Protein AF-K1ZZG4-F1 (afdb_monomer_lite)

pLDDT: mean 76.2, std 12.72, range [45.66, 95.19]

Foldseek 3Di:
DDDDDDPPDPPPPPVPPPDDDDDDDDDFDDDDDDDAQDKDWRDKDKDWDWDWDKADDPNDSVPIDIDIDIDIDMDIDMDHHHDDDDDD

Sequence (88 aa):
MTSNGVEAGSSNTAASAIQVPHVTQKQFNQRGVIASGDTLILAGFRQVDNRAGAAQMFQSQSLGGKTAQEVNTETVVLITPIILHGLA

Structure (mmCIF, N/CA/C/O backbone):
data_AF-K1ZZG4-F1
#
_entry.id   AF-K1ZZG4-F1
#
loop_
_atom_site.group_PDB
_atom_site.id
_atom_site.type_symbol
_atom_site.label_atom_id
_atom_site.label_alt_id
_atom_site.label_comp_id
_atom_site.label_asym_id
_atom_site.label_entity_id
_atom_site.label_seq_id
_atom_site.pdbx_PDB_ins_code
_atom_site.Cartn_x
_atom_site.Cartn_y
_atom_site.Cartn_z
_atom_site.occupancy
_atom_site.B_iso_or_equiv
_atom_site.auth_seq_id
_atom_site.auth_comp_id
_atom_site.auth_asym_id
_atom_site.auth_atom_id
_atom_site.pdbx_PDB_model_num
ATOM 1 N N . MET A 1 1 ? 36.381 -47.559 -44.567 1.00 58.91 1 MET A N 1
ATOM 2 C CA . MET A 1 1 ? 35.383 -48.240 -43.721 1.00 58.91 1 MET A CA 1
ATOM 3 C C . MET A 1 1 ? 35.990 -48.467 -42.347 1.00 58.91 1 MET A C 1
ATOM 5 O O . MET A 1 1 ? 36.767 -49.395 -42.219 1.00 58.91 1 MET A O 1
ATOM 9 N N . THR A 1 2 ? 35.660 -47.621 -41.371 1.00 56.81 2 THR A N 1
ATOM 10 C CA . THR A 1 2 ? 35.569 -47.960 -39.938 1.00 56.81 2 THR A CA 1
ATOM 11 C C . THR A 1 2 ? 34.697 -46.888 -39.281 1.00 56.81 2 THR A C 1
ATOM 13 O O . THR A 1 2 ? 35.027 -45.706 -39.269 1.00 56.81 2 THR A O 1
ATOM 16 N N . SER A 1 3 ? 33.514 -47.301 -38.833 1.00 54.06 3 SER A N 1
ATOM 17 C CA . SER A 1 3 ? 32.570 -46.505 -38.054 1.00 54.06 3 SER A CA 1
ATOM 18 C C . SER A 1 3 ? 33.128 -46.281 -36.651 1.00 54.06 3 SER A C 1
ATOM 20 O O . SER A 1 3 ? 33.411 -47.260 -35.963 1.00 54.06 3 SER A O 1
ATOM 22 N N . ASN A 1 4 ? 33.229 -45.032 -36.203 1.00 63.19 4 ASN A N 1
ATOM 23 C CA . ASN A 1 4 ? 33.430 -44.734 -34.789 1.00 63.19 4 ASN A CA 1
ATOM 24 C C . ASN A 1 4 ? 32.234 -43.916 -34.303 1.00 63.19 4 ASN A C 1
ATOM 26 O O . ASN A 1 4 ? 32.205 -42.692 -34.418 1.00 63.19 4 ASN A O 1
ATOM 30 N N . GLY A 1 5 ? 31.208 -44.637 -33.848 1.00 53.44 5 GLY A N 1
ATOM 31 C CA . GLY A 1 5 ? 30.066 -44.058 -33.160 1.00 53.44 5 GLY A CA 1
ATOM 32 C C . GLY A 1 5 ? 30.539 -43.431 -31.857 1.00 53.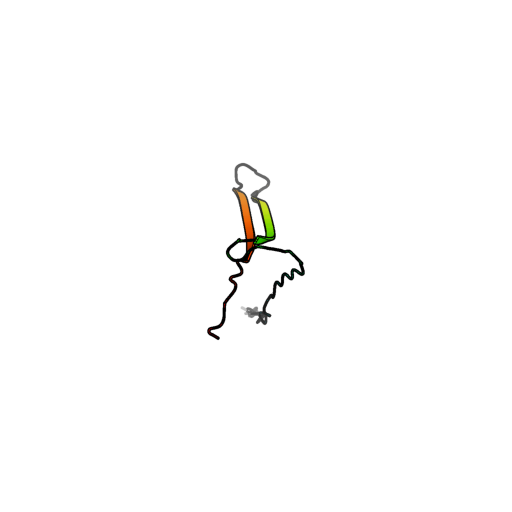44 5 GLY A C 1
ATOM 33 O O . GLY A 1 5 ? 30.965 -44.128 -30.942 1.00 53.44 5 GLY A O 1
ATOM 34 N N . VAL A 1 6 ? 30.474 -42.108 -31.793 1.00 59.50 6 VAL A N 1
ATOM 35 C CA . VAL A 1 6 ? 30.473 -41.368 -30.536 1.00 59.50 6 VAL A CA 1
ATOM 36 C C . VAL A 1 6 ? 29.068 -40.819 -30.364 1.00 59.50 6 VAL A C 1
ATOM 38 O O . VAL A 1 6 ? 28.731 -39.738 -30.840 1.00 59.50 6 VAL A O 1
ATOM 41 N N . GLU A 1 7 ? 28.224 -41.619 -29.715 1.00 53.00 7 GLU A N 1
ATOM 42 C CA . GLU A 1 7 ? 26.994 -41.132 -29.105 1.00 53.00 7 GLU A CA 1
ATOM 43 C C . GLU A 1 7 ? 27.395 -40.202 -27.958 1.00 53.00 7 GLU A C 1
ATOM 45 O O . GLU A 1 7 ? 27.589 -40.619 -26.816 1.00 53.00 7 GLU A O 1
ATOM 50 N N . ALA A 1 8 ? 27.582 -38.919 -28.272 1.00 52.84 8 ALA A N 1
ATOM 51 C CA . ALA A 1 8 ? 27.624 -37.878 -27.262 1.00 52.84 8 ALA A CA 1
ATOM 52 C C . ALA A 1 8 ? 26.195 -37.724 -26.735 1.00 52.84 8 ALA A C 1
ATOM 54 O O . ALA A 1 8 ? 25.403 -36.928 -27.241 1.00 52.84 8 ALA A O 1
ATOM 55 N N . GLY A 1 9 ? 25.862 -38.579 -25.766 1.00 45.66 9 GLY A N 1
ATOM 56 C CA . GLY A 1 9 ? 24.614 -38.543 -25.031 1.00 45.66 9 GLY A CA 1
ATOM 57 C C . GLY A 1 9 ? 24.329 -37.114 -24.600 1.00 45.66 9 GLY A C 1
ATOM 58 O O . GLY A 1 9 ? 25.127 -36.489 -23.901 1.00 45.66 9 GLY A O 1
ATOM 59 N N . SER A 1 10 ? 23.187 -36.600 -25.050 1.00 50.72 10 SER A N 1
ATOM 60 C CA . SER A 1 10 ? 22.578 -35.404 -24.495 1.00 50.72 10 SER A CA 1
ATOM 61 C C . SER A 1 10 ? 22.337 -35.681 -23.013 1.00 50.72 10 SER A C 1
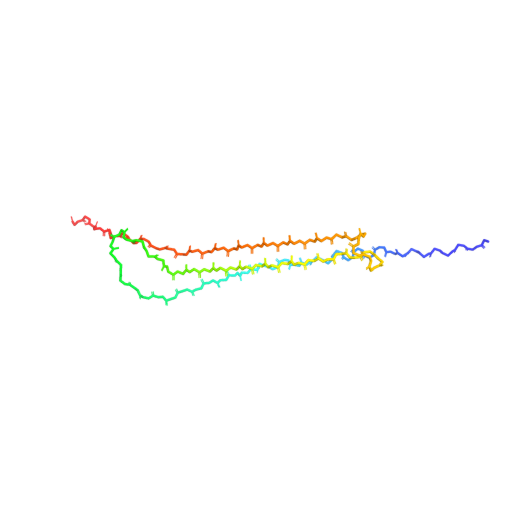ATOM 63 O O . SER A 1 10 ? 21.330 -36.275 -22.629 1.00 50.72 10 SER A O 1
ATOM 65 N N . SER A 1 11 ? 23.300 -35.307 -22.168 1.00 47.12 11 SER A N 1
ATOM 66 C CA . SER A 1 11 ? 23.095 -35.200 -20.733 1.00 47.12 11 SER A CA 1
ATOM 67 C C . SER A 1 11 ? 22.172 -34.010 -20.537 1.00 47.12 11 SER A C 1
ATOM 69 O O . SER A 1 11 ? 22.601 -32.885 -20.275 1.00 47.12 11 SER A O 1
ATOM 71 N N . ASN A 1 12 ? 20.883 -34.265 -20.739 1.00 54.09 12 ASN A N 1
ATOM 72 C CA . ASN A 1 12 ? 19.808 -33.402 -20.319 1.00 54.09 12 ASN A CA 1
ATOM 7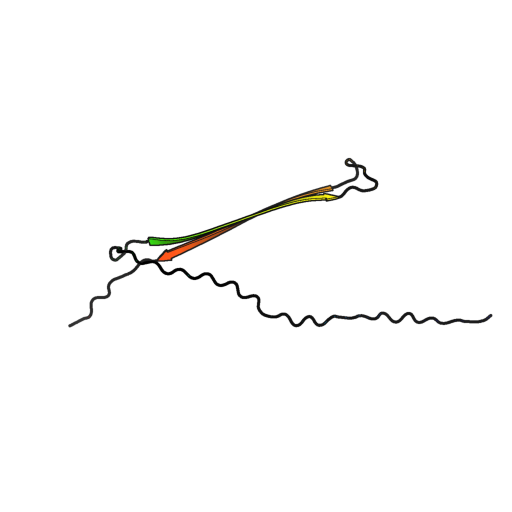3 C C . ASN A 1 12 ? 19.815 -33.466 -18.788 1.00 54.09 12 ASN A C 1
ATOM 75 O O . ASN A 1 12 ? 19.004 -34.148 -18.164 1.00 54.09 12 ASN A O 1
ATOM 79 N N . THR A 1 13 ? 20.798 -32.806 -18.173 1.00 54.31 13 THR A N 1
ATOM 80 C CA . THR A 1 13 ? 20.779 -32.476 -16.756 1.00 54.31 13 THR A CA 1
ATOM 81 C C . THR A 1 13 ? 19.693 -31.424 -16.620 1.00 54.31 13 THR A C 1
ATOM 83 O O . THR A 1 13 ? 19.956 -30.230 -16.492 1.00 54.31 13 THR A O 1
ATOM 86 N N . ALA A 1 14 ? 18.443 -31.881 -16.705 1.00 57.09 14 ALA A N 1
ATOM 87 C CA . ALA A 1 14 ? 17.310 -31.228 -16.101 1.00 57.09 14 ALA A CA 1
ATOM 88 C C . ALA A 1 14 ? 17.634 -31.211 -14.609 1.00 57.09 14 ALA A C 1
ATOM 90 O O . ALA A 1 14 ? 17.272 -32.116 -13.859 1.00 57.09 14 ALA A O 1
ATOM 91 N N . ALA A 1 15 ? 18.446 -30.232 -14.210 1.00 60.50 15 ALA A N 1
ATOM 92 C CA . ALA A 1 15 ? 18.672 -29.901 -12.828 1.00 60.50 15 ALA A CA 1
ATOM 93 C C . ALA A 1 15 ? 17.282 -29.59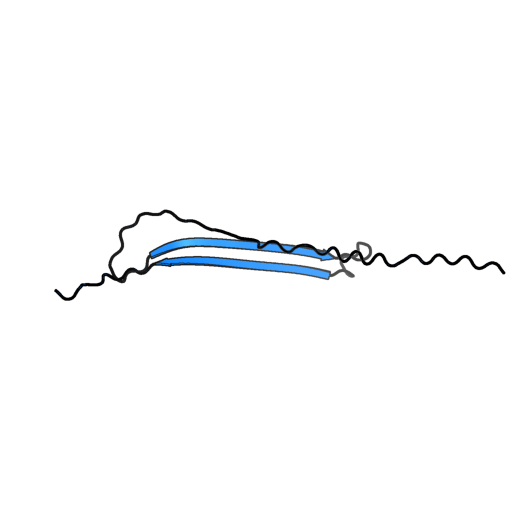7 -12.284 1.00 60.50 15 ALA A C 1
ATOM 95 O O . ALA A 1 15 ? 16.721 -28.533 -12.537 1.00 60.50 15 ALA A O 1
ATOM 96 N N . SER A 1 16 ? 16.690 -30.593 -11.628 1.00 63.47 16 SER A N 1
ATOM 97 C CA . SER A 1 16 ? 15.467 -30.454 -10.861 1.00 63.47 16 SER A CA 1
ATOM 98 C C . SER A 1 16 ? 15.806 -29.533 -9.697 1.00 63.47 16 SER A C 1
ATOM 100 O O . SER A 1 16 ? 16.104 -29.982 -8.593 1.00 63.47 16 SER A O 1
ATOM 102 N N . ALA A 1 17 ? 15.865 -28.233 -9.976 1.00 73.19 17 ALA A N 1
ATOM 103 C CA . ALA A 1 17 ? 16.033 -27.212 -8.973 1.00 73.19 17 ALA A CA 1
ATOM 104 C C . ALA A 1 17 ? 14.788 -27.285 -8.092 1.00 73.19 17 ALA A C 1
ATOM 106 O O . ALA A 1 17 ? 13.679 -26.985 -8.532 1.00 73.19 17 ALA A O 1
ATOM 107 N N . ILE A 1 18 ? 14.962 -27.763 -6.862 1.00 71.38 18 ILE A N 1
ATOM 108 C CA . ILE A 1 18 ? 13.907 -27.713 -5.859 1.00 71.38 18 ILE A CA 1
ATOM 109 C C . ILE A 1 18 ? 13.655 -26.226 -5.605 1.00 71.38 18 ILE A C 1
ATOM 111 O O . ILE A 1 18 ? 14.472 -25.549 -4.981 1.00 71.38 18 ILE A O 1
ATOM 115 N N . GLN A 1 19 ? 12.557 -25.704 -6.152 1.00 76.56 19 GLN A N 1
ATOM 116 C CA . GLN A 1 19 ? 12.135 -24.325 -5.945 1.00 76.56 19 GLN A CA 1
ATOM 117 C C . GLN A 1 19 ? 11.743 -24.171 -4.474 1.00 76.56 19 GLN A C 1
ATOM 119 O O . GLN A 1 19 ? 10.640 -24.535 -4.067 1.00 76.56 19 GLN A O 1
ATOM 124 N N . VAL A 1 20 ? 12.654 -23.646 -3.659 1.00 84.06 20 VAL A N 1
ATOM 125 C CA . VAL A 1 20 ? 12.316 -23.243 -2.294 1.00 84.06 20 VAL A CA 1
ATOM 126 C C . VAL A 1 20 ? 11.497 -21.947 -2.332 1.00 84.06 20 VAL A C 1
ATOM 128 O O . VAL A 1 20 ? 11.787 -21.064 -3.147 1.00 84.06 20 VAL A O 1
ATOM 131 N N . PRO A 1 21 ? 10.466 -21.799 -1.482 1.00 76.69 21 PRO A N 1
ATOM 132 C CA . PRO A 1 21 ? 9.728 -20.549 -1.383 1.00 76.69 21 PRO A CA 1
ATOM 133 C C . PRO A 1 21 ? 10.661 -19.393 -1.008 1.00 76.69 21 PRO A C 1
ATOM 135 O O . PRO A 1 21 ? 11.350 -19.441 0.010 1.00 76.69 21 PRO A O 1
ATOM 138 N N . HIS A 1 22 ? 10.663 -18.333 -1.814 1.00 80.38 22 HIS A N 1
ATOM 139 C CA . HIS A 1 22 ? 11.342 -17.090 -1.470 1.00 80.38 22 HIS A CA 1
ATOM 140 C C . HIS A 1 22 ? 10.388 -16.218 -0.647 1.00 80.38 22 HIS A C 1
ATOM 142 O O . HIS A 1 22 ? 9.450 -15.631 -1.185 1.00 80.38 22 HIS A O 1
ATOM 148 N N . VAL A 1 23 ? 10.607 -16.157 0.668 1.00 78.44 23 VAL A N 1
ATOM 149 C CA . VAL A 1 23 ? 9.802 -15.329 1.575 1.00 78.44 23 VAL A CA 1
ATOM 150 C C . VAL A 1 23 ? 10.479 -13.974 1.747 1.00 78.44 23 VAL A C 1
ATOM 152 O O . VAL A 1 23 ? 11.601 -13.884 2.233 1.00 78.44 23 VAL A O 1
ATOM 155 N N . THR A 1 24 ? 9.790 -12.899 1.371 1.00 76.75 24 THR A N 1
ATOM 156 C CA . THR A 1 24 ? 10.206 -11.526 1.682 1.00 76.75 24 THR A CA 1
ATOM 157 C C . THR A 1 24 ? 9.289 -10.977 2.770 1.00 76.75 24 THR A C 1
ATOM 159 O O . THR A 1 24 ? 8.120 -10.704 2.515 1.00 76.75 24 THR A O 1
ATOM 162 N N . GLN A 1 25 ? 9.808 -10.823 3.990 1.00 77.50 25 GLN A N 1
ATOM 163 C CA . GLN A 1 25 ? 9.053 -10.316 5.139 1.00 77.50 25 GLN A CA 1
ATOM 164 C C . GLN A 1 25 ? 9.463 -8.876 5.464 1.00 77.50 25 GLN A C 1
ATOM 166 O O . GLN A 1 25 ? 10.648 -8.561 5.548 1.00 77.50 25 GLN A O 1
ATOM 171 N N . LYS A 1 26 ? 8.474 -8.003 5.686 1.00 76.56 26 LYS A N 1
ATOM 172 C CA . LYS A 1 26 ? 8.670 -6.644 6.211 1.00 76.56 26 LYS A CA 1
ATOM 173 C C . LYS A 1 26 ? 7.911 -6.514 7.522 1.00 76.56 26 LYS A C 1
ATOM 175 O O . LYS A 1 26 ? 6.724 -6.818 7.568 1.00 76.56 26 LYS A O 1
ATOM 180 N N . GLN A 1 27 ? 8.594 -6.085 8.578 1.00 77.44 27 GLN A N 1
ATOM 181 C CA . GLN A 1 27 ? 8.015 -5.939 9.910 1.00 77.44 27 GLN A CA 1
ATOM 182 C C . GLN A 1 27 ? 8.167 -4.497 10.382 1.00 77.44 27 GLN A C 1
ATOM 184 O O . GLN A 1 27 ? 9.252 -3.924 10.312 1.00 77.44 27 GLN A O 1
ATOM 189 N N . PHE A 1 28 ? 7.074 -3.929 10.885 1.00 77.75 28 PHE A N 1
ATOM 190 C CA . PHE A 1 28 ? 7.022 -2.570 11.407 1.00 77.75 28 PHE A CA 1
ATOM 191 C C . PHE A 1 28 ? 6.488 -2.627 12.835 1.00 77.75 28 PHE A C 1
ATOM 193 O O . PHE A 1 28 ? 5.450 -3.233 13.086 1.00 77.75 28 PHE A O 1
ATOM 200 N N . ASN A 1 29 ? 7.206 -2.020 13.777 1.00 78.31 29 ASN A N 1
ATOM 201 C CA . ASN A 1 29 ? 6.752 -1.856 15.153 1.00 78.31 29 ASN A CA 1
ATOM 202 C C . ASN A 1 29 ? 6.769 -0.363 15.466 1.00 78.31 29 ASN A C 1
ATOM 204 O O . ASN A 1 29 ? 7.821 0.216 15.728 1.00 78.31 29 ASN A O 1
ATOM 208 N N . GLN A 1 30 ? 5.607 0.265 15.340 1.00 79.88 30 GLN A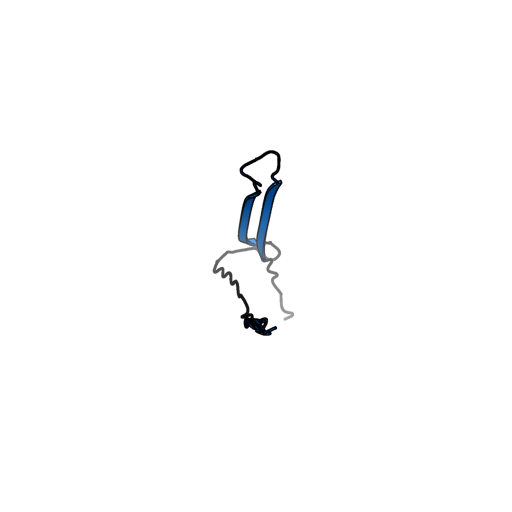 N 1
ATOM 209 C CA . GLN A 1 30 ? 5.420 1.689 15.572 1.00 79.88 30 GLN A CA 1
ATOM 210 C C . GLN A 1 30 ? 4.245 1.884 16.526 1.00 79.88 30 GLN A C 1
ATOM 212 O O . GLN A 1 30 ? 3.270 1.135 16.493 1.00 79.88 30 GLN A O 1
ATOM 217 N N . ARG A 1 31 ? 4.349 2.900 17.385 1.00 82.19 31 ARG A N 1
ATOM 218 C CA . ARG A 1 31 ? 3.281 3.325 18.291 1.00 82.19 31 ARG A CA 1
ATOM 219 C C . ARG A 1 31 ? 2.844 4.722 17.874 1.00 82.19 31 ARG A C 1
ATOM 221 O O . ARG A 1 31 ? 3.673 5.624 17.822 1.00 82.19 31 ARG A O 1
ATOM 228 N N . GLY A 1 32 ? 1.560 4.885 17.585 1.00 83.31 32 GLY A N 1
ATOM 229 C CA . GLY A 1 32 ? 0.949 6.163 17.236 1.00 83.31 32 GLY A CA 1
ATOM 230 C C . GLY A 1 32 ? -0.454 6.251 17.826 1.00 83.31 32 GLY A C 1
ATOM 231 O O . GLY A 1 32 ? -1.090 5.224 18.059 1.00 83.31 32 GLY A O 1
ATOM 232 N N . VAL A 1 33 ? -0.913 7.472 18.093 1.00 88.31 33 VAL A N 1
ATOM 233 C CA . VAL A 1 33 ? -2.293 7.752 18.507 1.00 88.31 33 VAL A CA 1
ATOM 234 C C . VAL A 1 33 ? -3.035 8.277 17.290 1.00 88.31 33 VAL A C 1
ATOM 236 O O . VAL A 1 33 ? -2.572 9.227 16.664 1.00 88.31 33 VAL A O 1
ATOM 239 N N . ILE A 1 34 ? -4.164 7.658 16.959 1.00 91.25 34 ILE A N 1
ATOM 240 C CA . ILE A 1 34 ? -5.019 8.045 15.833 1.00 91.25 34 ILE A CA 1
ATOM 241 C C . ILE A 1 34 ? -6.478 7.978 16.260 1.00 91.25 34 ILE A C 1
ATOM 243 O O . ILE A 1 34 ? -6.837 7.141 17.094 1.00 91.25 34 ILE A O 1
ATOM 247 N N . ALA A 1 35 ? -7.306 8.880 15.736 1.00 92.12 35 ALA A N 1
ATOM 248 C CA . ALA A 1 35 ? -8.725 8.867 16.047 1.00 92.12 35 ALA A CA 1
ATOM 249 C C . ALA A 1 35 ? -9.419 7.683 15.357 1.00 92.12 35 ALA A C 1
ATOM 251 O O . ALA A 1 35 ? -8.943 7.140 14.359 1.00 92.12 35 ALA A O 1
ATOM 252 N N . SER A 1 36 ? -10.567 7.276 15.898 1.00 93.75 36 SER A N 1
ATOM 253 C CA . SER A 1 36 ? -11.411 6.271 15.250 1.00 93.75 36 SER A CA 1
ATOM 254 C C . SER A 1 36 ? -11.890 6.790 13.896 1.00 93.75 36 SER A C 1
ATOM 256 O O . SER A 1 36 ? -12.472 7.867 13.826 1.00 93.75 36 SER A O 1
ATOM 258 N N . GLY A 1 37 ? -11.697 6.000 12.843 1.00 91.81 37 GLY A N 1
ATOM 259 C CA . GLY A 1 37 ? -12.054 6.346 11.468 1.00 91.81 37 GLY A CA 1
ATOM 260 C C . GLY A 1 37 ? -10.960 7.078 10.687 1.00 91.81 37 GLY A C 1
ATOM 261 O O . GLY A 1 37 ? -11.021 7.088 9.457 1.00 91.81 37 GLY A O 1
ATOM 262 N N . ASP A 1 38 ? -9.933 7.616 11.351 1.00 93.31 38 ASP A N 1
ATOM 263 C CA . ASP A 1 38 ? -8.799 8.235 10.663 1.00 93.31 38 ASP A CA 1
ATOM 264 C C . ASP A 1 38 ? -7.875 7.168 10.066 1.00 93.31 38 ASP A C 1
ATOM 266 O O . ASP A 1 38 ? -7.659 6.104 10.645 1.00 93.31 38 ASP A O 1
ATOM 270 N N . THR A 1 39 ? -7.296 7.456 8.899 1.00 92.88 39 THR A N 1
ATOM 271 C CA . THR A 1 39 ? -6.350 6.551 8.231 1.00 92.88 39 THR A CA 1
ATOM 272 C C . THR A 1 39 ? -4.914 7.006 8.467 1.00 92.88 39 THR A C 1
ATOM 274 O O . THR A 1 39 ? -4.558 8.141 8.155 1.00 92.88 39 THR A O 1
ATOM 277 N N . LEU A 1 40 ? -4.069 6.104 8.962 1.00 90.62 40 LEU A N 1
ATOM 278 C CA . LEU A 1 40 ? -2.643 6.329 9.192 1.00 90.62 40 LEU A CA 1
ATOM 279 C C . LEU A 1 40 ? -1.794 5.562 8.185 1.00 90.62 40 LEU A C 1
ATOM 281 O O . LEU A 1 40 ? -2.005 4.369 7.983 1.00 90.62 40 LEU A O 1
ATOM 285 N N . ILE A 1 41 ? -0.770 6.216 7.633 1.00 90.38 41 ILE A N 1
ATOM 286 C CA . ILE A 1 41 ? 0.295 5.555 6.871 1.00 90.38 41 ILE A CA 1
ATOM 287 C C . ILE A 1 41 ? 1.333 5.011 7.861 1.00 90.38 41 ILE A C 1
ATOM 289 O O . ILE A 1 41 ? 1.990 5.784 8.554 1.00 90.38 41 ILE A O 1
ATOM 293 N N . LEU A 1 42 ? 1.496 3.688 7.915 1.00 86.06 42 LEU A N 1
ATOM 294 C CA . LEU A 1 42 ? 2.480 3.022 8.779 1.00 86.06 42 LEU A CA 1
ATOM 295 C C . LEU A 1 42 ? 3.856 2.926 8.124 1.00 86.06 42 LEU A C 1
ATOM 297 O O . LEU A 1 42 ? 4.893 3.074 8.770 1.00 86.06 42 LEU A O 1
ATOM 301 N N . ALA A 1 43 ? 3.874 2.617 6.831 1.00 83.00 43 ALA A N 1
ATOM 302 C CA . ALA A 1 43 ? 5.111 2.386 6.111 1.00 83.00 43 ALA A CA 1
ATOM 303 C C . ALA A 1 43 ? 4.939 2.603 4.614 1.00 83.00 43 ALA A C 1
ATOM 305 O O . ALA A 1 43 ? 3.892 2.305 4.043 1.00 83.00 43 ALA A O 1
ATOM 306 N N . GLY A 1 44 ? 6.016 3.061 3.985 1.00 84.56 44 GLY A N 1
ATOM 307 C CA . GLY A 1 44 ? 6.173 3.099 2.541 1.00 84.56 44 GLY A CA 1
ATOM 308 C C . GLY A 1 44 ? 7.462 2.386 2.149 1.00 84.56 44 GLY A C 1
ATOM 309 O O . GLY A 1 44 ? 8.481 2.506 2.826 1.00 84.56 44 GLY A O 1
ATOM 310 N N . PHE A 1 45 ? 7.427 1.640 1.055 1.00 84.19 45 PHE A N 1
ATOM 311 C CA . PHE A 1 45 ? 8.601 1.076 0.409 1.00 84.19 45 PHE A CA 1
ATOM 312 C C . PHE A 1 45 ? 8.561 1.418 -1.070 1.00 84.19 45 PHE A C 1
ATOM 314 O O . PHE A 1 45 ? 7.547 1.192 -1.723 1.00 84.19 45 PHE A O 1
ATOM 321 N N . ARG A 1 46 ? 9.679 1.913 -1.592 1.00 83.62 46 ARG A N 1
ATOM 322 C CA . ARG A 1 46 ? 9.860 2.196 -3.009 1.00 83.62 46 ARG A CA 1
ATOM 323 C C . ARG A 1 46 ? 11.127 1.509 -3.490 1.00 83.62 46 ARG A C 1
ATOM 325 O O . ARG A 1 46 ? 12.187 1.694 -2.898 1.00 83.62 46 ARG A O 1
ATOM 332 N N . GLN A 1 47 ? 11.009 0.732 -4.555 1.00 79.81 47 GLN A N 1
ATOM 333 C CA . GLN A 1 47 ? 12.121 0.089 -5.237 1.00 79.81 47 GLN A CA 1
ATOM 334 C C . GLN A 1 47 ? 12.130 0.540 -6.690 1.00 79.81 47 GLN A C 1
ATOM 336 O O . GLN A 1 47 ? 11.156 0.341 -7.412 1.00 79.81 47 GLN A O 1
ATOM 341 N N . VAL A 1 48 ? 13.246 1.134 -7.099 1.00 83.56 48 VAL A N 1
ATOM 342 C CA . VAL A 1 48 ? 13.493 1.564 -8.474 1.00 83.56 48 VAL A CA 1
ATOM 343 C C . VAL A 1 48 ? 14.602 0.675 -9.026 1.00 83.56 48 VAL A C 1
ATOM 345 O O . VAL A 1 48 ? 15.724 0.722 -8.528 1.00 83.56 48 VAL A O 1
ATOM 348 N N . ASP A 1 49 ? 14.281 -0.164 -10.009 1.00 79.81 49 ASP A N 1
ATOM 349 C CA . ASP A 1 49 ? 15.259 -0.963 -10.757 1.00 79.81 49 ASP A CA 1
ATOM 350 C C . ASP A 1 49 ? 15.412 -0.337 -12.149 1.00 79.81 49 ASP A C 1
ATOM 352 O O . ASP A 1 49 ? 14.440 -0.223 -12.900 1.00 79.81 49 ASP A O 1
ATOM 356 N N . ASN A 1 50 ? 16.626 0.118 -12.463 1.00 67.06 50 ASN A N 1
ATOM 357 C CA . ASN A 1 50 ? 16.970 0.688 -13.759 1.00 67.06 50 ASN A CA 1
ATOM 358 C C . ASN A 1 50 ? 18.048 -0.183 -14.403 1.00 67.06 50 ASN A C 1
ATOM 360 O O . ASN A 1 50 ? 19.174 -0.269 -13.907 1.00 67.06 50 ASN A O 1
ATOM 364 N N . ARG A 1 51 ? 17.694 -0.825 -15.517 1.00 74.25 51 ARG A N 1
ATOM 365 C CA . ARG A 1 51 ? 18.601 -1.664 -16.296 1.00 74.25 51 ARG A CA 1
ATOM 366 C C . ARG A 1 51 ? 18.741 -1.096 -17.694 1.00 74.25 51 ARG A C 1
ATOM 368 O O . ARG A 1 51 ? 17.819 -1.165 -18.503 1.00 74.25 51 ARG A O 1
ATOM 375 N N . ALA A 1 52 ? 19.928 -0.585 -17.986 1.00 73.44 52 ALA A N 1
ATOM 376 C CA . ALA A 1 52 ? 20.340 -0.232 -19.334 1.00 73.44 52 ALA A CA 1
ATOM 377 C C . ALA A 1 52 ? 21.269 -1.325 -19.873 1.00 73.44 52 ALA A C 1
ATOM 379 O O . ALA A 1 52 ? 22.279 -1.657 -19.253 1.00 73.44 52 ALA A O 1
ATOM 380 N N . GLY A 1 53 ? 20.925 -1.889 -21.026 1.00 70.25 53 GLY A N 1
ATOM 381 C CA . GLY A 1 53 ? 21.739 -2.865 -21.740 1.00 70.25 53 GLY A CA 1
ATOM 382 C C . GLY A 1 53 ? 22.011 -2.395 -23.163 1.00 70.25 53 GLY A C 1
ATOM 383 O O . GLY A 1 53 ? 21.123 -1.886 -23.846 1.00 70.25 53 GLY A O 1
ATOM 384 N N . ALA A 1 54 ? 23.239 -2.587 -23.631 1.00 68.00 54 ALA A N 1
ATOM 385 C CA . ALA A 1 54 ? 23.598 -2.401 -25.030 1.00 68.00 54 ALA A CA 1
ATOM 386 C C . ALA A 1 54 ? 24.126 -3.727 -25.578 1.00 68.00 54 ALA A C 1
ATOM 388 O O . ALA A 1 54 ? 25.096 -4.273 -25.057 1.00 68.00 54 ALA A O 1
ATOM 389 N N . ALA A 1 55 ? 23.489 -4.247 -26.623 1.00 65.38 55 ALA A N 1
ATOM 390 C CA . ALA A 1 55 ? 23.995 -5.386 -27.373 1.00 65.38 55 ALA A CA 1
ATOM 391 C C . ALA A 1 55 ? 24.706 -4.852 -28.621 1.00 65.38 55 ALA A C 1
ATOM 393 O O . ALA A 1 55 ? 24.056 -4.283 -29.495 1.00 65.38 55 ALA A O 1
ATOM 394 N N . GLN A 1 56 ? 26.030 -5.007 -28.699 1.00 69.56 56 GLN A N 1
ATOM 395 C CA . GLN A 1 56 ? 26.824 -4.628 -29.873 1.00 69.56 56 GLN A CA 1
ATOM 396 C C . GLN A 1 56 ? 27.240 -5.881 -30.644 1.00 69.56 56 GLN A C 1
ATOM 398 O O . GLN A 1 56 ? 27.917 -6.749 -30.096 1.00 69.56 56 GLN A O 1
ATOM 403 N N . MET A 1 57 ? 26.898 -5.952 -31.930 1.00 67.44 57 MET A N 1
ATOM 404 C CA . MET A 1 57 ? 27.451 -6.957 -32.837 1.00 67.44 57 MET A CA 1
ATOM 405 C C . MET A 1 57 ? 28.721 -6.386 -33.491 1.00 67.44 57 MET A C 1
ATOM 407 O O . MET A 1 57 ? 28.703 -5.268 -34.003 1.00 67.44 57 MET A O 1
ATOM 411 N N . PHE A 1 58 ? 29.843 -7.114 -33.431 1.00 72.81 58 PHE A N 1
ATOM 412 C CA . PHE A 1 58 ? 31.152 -6.694 -33.976 1.00 72.81 58 PHE A CA 1
ATOM 413 C C . PHE A 1 58 ? 31.644 -5.305 -33.513 1.00 72.81 58 PHE A C 1
ATOM 415 O O . PHE A 1 58 ? 32.216 -4.554 -34.296 1.00 72.81 58 PHE A O 1
ATOM 422 N N . GLN A 1 59 ? 31.392 -4.935 -32.249 1.00 68.94 59 GLN A N 1
ATOM 423 C CA . GLN A 1 59 ? 31.658 -3.594 -31.684 1.00 68.94 59 GLN A CA 1
ATOM 424 C C . GLN A 1 59 ? 30.929 -2.427 -32.381 1.00 68.94 59 GLN A C 1
ATOM 426 O O . GLN A 1 59 ? 31.069 -1.274 -31.970 1.00 68.94 59 GLN A O 1
ATOM 431 N N . SER A 1 60 ? 30.082 -2.698 -33.374 1.00 71.88 60 SER A N 1
ATOM 432 C CA . SER A 1 60 ? 29.313 -1.676 -34.070 1.00 71.88 60 SER A CA 1
ATOM 433 C C . SER A 1 60 ? 28.074 -1.285 -33.263 1.00 71.88 60 SER A C 1
ATOM 435 O O . SER A 1 60 ? 27.204 -2.108 -32.980 1.00 71.88 60 SER A O 1
ATOM 437 N N . GLN A 1 61 ? 27.982 -0.003 -32.903 1.00 69.25 61 GLN A N 1
ATOM 438 C CA . GLN A 1 61 ? 26.795 0.583 -32.265 1.00 69.25 61 GLN A CA 1
ATOM 439 C C . GLN A 1 61 ? 25.626 0.756 -33.250 1.00 69.25 61 GLN A C 1
ATOM 441 O O . GLN A 1 61 ? 24.484 0.854 -32.815 1.00 69.25 61 GLN A O 1
ATOM 446 N N . SER A 1 62 ? 25.889 0.786 -34.564 1.00 72.12 62 SER A N 1
ATOM 447 C CA . SER A 1 62 ? 24.851 0.944 -35.595 1.00 72.12 62 SER A CA 1
ATOM 448 C C . SER A 1 62 ? 24.160 -0.368 -35.969 1.00 72.12 62 SER A C 1
ATOM 450 O O . SER A 1 62 ? 23.040 -0.342 -36.464 1.00 72.12 62 SER A O 1
ATOM 452 N N . LEU A 1 63 ? 24.809 -1.507 -35.711 1.00 76.25 63 LEU A N 1
ATOM 453 C CA . LEU A 1 63 ? 24.265 -2.855 -35.927 1.00 76.25 63 LEU A CA 1
ATOM 454 C C . LEU A 1 63 ? 23.759 -3.502 -34.623 1.00 76.25 63 LEU A C 1
ATOM 456 O O . LEU A 1 63 ? 23.433 -4.687 -34.601 1.00 76.25 63 LEU A O 1
ATOM 460 N N . GLY A 1 64 ? 23.752 -2.744 -33.524 1.00 74.06 64 GLY A N 1
ATOM 461 C CA . GLY A 1 64 ? 23.351 -3.195 -32.196 1.00 74.06 64 GLY A CA 1
ATOM 462 C C . GLY A 1 64 ? 21.939 -2.765 -31.789 1.00 74.06 64 GLY A C 1
ATOM 463 O O . GLY A 1 64 ? 21.283 -1.980 -32.470 1.00 74.06 64 GLY A O 1
ATOM 464 N N . GLY A 1 65 ? 21.487 -3.259 -30.635 1.00 7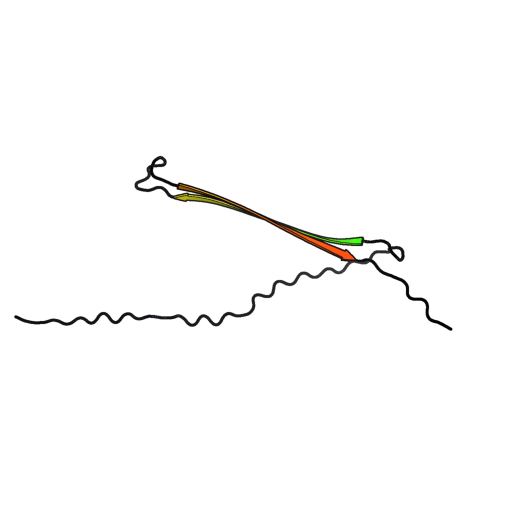4.38 65 GLY A N 1
ATOM 465 C CA . GLY A 1 65 ? 20.224 -2.875 -29.997 1.00 74.38 65 GLY A CA 1
ATOM 466 C C . GLY A 1 65 ? 20.458 -2.250 -28.621 1.00 74.38 65 GLY A C 1
ATOM 467 O O . GLY A 1 65 ? 21.324 -2.701 -27.867 1.00 74.38 65 GLY A O 1
ATOM 468 N N . LYS A 1 66 ? 19.681 -1.218 -28.278 1.00 70.25 66 LYS A N 1
ATOM 469 C CA . LYS A 1 66 ? 19.627 -0.647 -26.924 1.00 70.25 66 LYS A CA 1
ATOM 470 C C . LYS A 1 66 ? 18.368 -1.153 -26.236 1.00 70.25 66 LYS A C 1
ATOM 472 O O . LYS A 1 66 ? 17.279 -1.001 -26.779 1.00 70.25 66 LYS A O 1
ATOM 477 N N . THR A 1 67 ? 18.521 -1.730 -25.052 1.00 72.25 67 THR A N 1
ATOM 478 C CA . THR A 1 67 ? 17.399 -2.031 -24.164 1.00 72.25 67 THR A CA 1
ATOM 479 C C . THR A 1 67 ? 17.501 -1.145 -22.933 1.00 72.25 67 THR A C 1
ATOM 481 O O . THR A 1 67 ? 18.576 -0.986 -22.352 1.00 72.25 67 THR A O 1
ATOM 484 N N . ALA A 1 68 ? 16.390 -0.530 -22.559 1.00 71.12 68 ALA A N 1
ATOM 485 C CA . ALA A 1 68 ? 16.256 0.199 -21.314 1.00 71.12 68 ALA A CA 1
ATOM 486 C C . ALA A 1 68 ? 14.990 -0.313 -20.642 1.00 71.12 68 ALA A C 1
ATOM 488 O O . ALA A 1 68 ? 13.922 -0.325 -21.254 1.00 71.12 68 ALA A O 1
ATOM 489 N N . GLN A 1 69 ? 15.126 -0.770 -19.406 1.00 75.94 69 GLN A N 1
ATOM 490 C CA . GLN A 1 69 ? 14.009 -1.210 -18.596 1.00 75.94 69 GLN A CA 1
ATOM 491 C C . GLN A 1 69 ? 14.036 -0.443 -17.280 1.00 75.94 69 GLN A C 1
ATOM 493 O O . GLN A 1 69 ? 15.013 -0.500 -16.535 1.00 75.94 69 GLN A O 1
ATOM 498 N N . GLU A 1 70 ? 12.941 0.256 -17.006 1.00 81.12 70 GLU A N 1
ATOM 499 C CA . GLU A 1 70 ? 12.684 0.911 -15.732 1.00 81.12 70 GLU A CA 1
ATOM 500 C C . GLU A 1 70 ? 11.501 0.211 -15.062 1.00 81.12 70 GLU A C 1
ATOM 502 O O . GLU A 1 70 ? 10.440 0.046 -15.665 1.00 81.12 70 GLU A O 1
ATOM 507 N N . VAL A 1 71 ? 11.692 -0.229 -13.820 1.00 85.00 71 VAL A N 1
ATOM 508 C CA . VAL A 1 71 ? 10.635 -0.819 -12.997 1.00 85.00 71 VAL A CA 1
ATOM 509 C C . VAL A 1 71 ? 10.573 -0.053 -11.683 1.00 85.00 71 VAL A C 1
ATOM 511 O O . VAL A 1 71 ? 11.508 -0.101 -10.885 1.00 85.00 71 VAL A O 1
ATOM 514 N N . ASN A 1 72 ? 9.455 0.635 -11.446 1.00 86.38 72 ASN A N 1
ATOM 515 C CA . ASN A 1 72 ? 9.161 1.279 -10.168 1.00 86.38 72 ASN A CA 1
ATOM 516 C C . ASN A 1 72 ? 8.110 0.453 -9.419 1.00 86.38 72 ASN A C 1
ATOM 518 O O . ASN A 1 72 ? 7.003 0.249 -9.913 1.00 86.38 72 ASN A O 1
ATOM 522 N N . THR A 1 73 ? 8.466 -0.043 -8.239 1.00 85.19 73 THR A N 1
ATOM 523 C CA . THR A 1 73 ? 7.565 -0.781 -7.350 1.00 85.19 73 THR A CA 1
ATOM 524 C C . THR A 1 73 ? 7.383 0.003 -6.063 1.00 85.19 73 THR A C 1
ATOM 526 O O . THR A 1 73 ? 8.344 0.239 -5.331 1.00 85.19 73 THR A O 1
ATOM 529 N N . GLU A 1 74 ? 6.141 0.368 -5.765 1.00 89.12 74 GLU A N 1
ATOM 530 C CA . GLU A 1 74 ? 5.772 1.115 -4.566 1.00 89.12 74 GLU A CA 1
ATOM 531 C C . GLU A 1 74 ? 4.794 0.293 -3.723 1.00 89.12 74 GLU A C 1
ATOM 533 O O . GLU A 1 74 ? 3.900 -0.379 -4.233 1.00 89.12 74 GLU A O 1
ATOM 538 N N . THR A 1 75 ? 4.986 0.292 -2.409 1.00 88.56 75 THR A N 1
ATOM 539 C CA . THR A 1 75 ? 4.127 -0.408 -1.452 1.00 88.56 75 THR A CA 1
ATOM 540 C C . THR A 1 75 ? 3.882 0.504 -0.271 1.00 88.56 75 THR A C 1
ATOM 542 O O . THR A 1 75 ? 4.832 0.914 0.393 1.00 88.56 75 THR A O 1
ATOM 545 N N . VAL A 1 76 ? 2.616 0.793 0.013 1.00 90.12 76 VAL A N 1
ATOM 546 C CA . VAL A 1 76 ? 2.206 1.615 1.153 1.00 90.12 76 VAL A CA 1
ATOM 547 C C . VAL A 1 76 ? 1.301 0.782 2.048 1.00 90.12 76 VAL A C 1
ATOM 549 O O . VAL A 1 76 ? 0.374 0.132 1.572 1.00 90.12 76 VAL A O 1
ATOM 552 N N . VAL A 1 77 ? 1.590 0.785 3.345 1.00 89.19 77 VAL A N 1
ATOM 553 C CA . VAL A 1 77 ? 0.795 0.104 4.368 1.00 89.19 77 VAL A CA 1
ATOM 554 C C . VAL A 1 77 ? 0.047 1.161 5.162 1.00 89.19 77 VAL A C 1
ATOM 556 O O . VAL A 1 77 ? 0.669 2.068 5.720 1.00 89.19 77 VAL A O 1
ATOM 559 N N . LEU A 1 78 ? -1.277 1.030 5.220 1.00 93.19 78 LEU A N 1
ATOM 560 C CA . LEU A 1 78 ? -2.160 1.949 5.929 1.00 93.19 78 LEU A CA 1
ATOM 561 C C . LEU A 1 78 ? -3.039 1.187 6.919 1.00 93.19 78 LEU A C 1
ATOM 563 O O . LEU A 1 78 ? -3.352 0.017 6.696 1.00 93.19 78 LEU A O 1
ATOM 567 N N . ILE A 1 79 ? -3.449 1.859 7.992 1.00 91.94 79 ILE A N 1
ATOM 568 C CA . ILE A 1 79 ? -4.434 1.344 8.947 1.00 91.94 79 ILE A CA 1
ATOM 569 C C . ILE A 1 79 ? -5.531 2.369 9.199 1.00 91.94 79 ILE A C 1
ATOM 571 O O . ILE A 1 79 ? -5.256 3.562 9.288 1.00 91.94 79 ILE A O 1
ATOM 575 N N . THR A 1 80 ? -6.755 1.881 9.376 1.00 95.19 80 THR A N 1
ATOM 576 C CA . THR A 1 80 ? -7.928 2.692 9.717 1.00 95.19 80 THR A CA 1
ATOM 577 C C . THR A 1 80 ? -8.672 1.984 10.850 1.00 95.19 80 THR A C 1
ATOM 579 O O . THR A 1 80 ? -9.416 1.036 10.590 1.00 95.19 80 THR A O 1
ATOM 582 N N . PRO A 1 81 ? -8.434 2.340 12.122 1.00 93.12 81 PRO A N 1
ATOM 583 C CA . PRO A 1 81 ? -9.103 1.682 13.230 1.00 93.12 81 PRO A CA 1
ATOM 584 C C . PRO A 1 81 ? -10.546 2.166 13.350 1.00 93.12 81 PRO A C 1
ATOM 586 O O . PRO A 1 81 ? -10.848 3.336 13.122 1.00 93.12 81 PRO A O 1
ATOM 589 N N . ILE A 1 82 ? -11.424 1.274 13.793 1.00 94.50 82 ILE A N 1
ATOM 590 C CA . ILE A 1 82 ? -12.787 1.610 14.203 1.00 94.50 82 ILE A CA 1
ATOM 591 C C . ILE A 1 82 ? -13.002 1.140 15.640 1.00 94.50 82 ILE A C 1
ATOM 593 O O . ILE A 1 82 ? -12.647 0.014 15.991 1.00 94.50 82 ILE A O 1
ATOM 597 N N . ILE A 1 83 ? -13.558 2.005 16.486 1.00 92.62 83 ILE A N 1
ATOM 598 C CA . ILE A 1 83 ? -13.966 1.627 17.841 1.00 92.62 83 ILE A CA 1
ATOM 599 C C . ILE A 1 83 ? -15.330 0.944 17.752 1.00 92.62 83 ILE A C 1
ATOM 601 O O . ILE A 1 83 ? -16.296 1.524 17.257 1.00 92.62 83 ILE A O 1
ATOM 605 N N . LEU A 1 84 ? -15.409 -0.290 18.244 1.00 91.75 84 LEU A N 1
ATOM 606 C CA . LEU A 1 84 ? -16.664 -1.024 18.369 1.00 91.75 84 LEU A CA 1
ATOM 607 C C . LEU A 1 84 ? -17.207 -0.830 19.787 1.00 91.75 84 LEU A C 1
ATOM 609 O O . LEU A 1 84 ? -16.578 -1.252 20.756 1.00 91.75 84 LEU A O 1
ATOM 613 N N . HIS A 1 85 ? -18.370 -0.195 19.915 1.00 87.38 85 HIS A N 1
ATOM 614 C CA . HIS A 1 85 ? -19.090 -0.126 21.185 1.00 87.38 85 HIS A CA 1
ATOM 615 C C . HIS A 1 85 ? -19.931 -1.398 21.359 1.00 87.38 85 HIS A C 1
ATOM 617 O O . HIS A 1 85 ? -20.658 -1.788 20.445 1.00 87.38 85 HIS A O 1
ATOM 623 N N . GLY A 1 86 ? -19.826 -2.060 22.513 1.00 85.31 86 GLY A N 1
ATOM 624 C CA . GLY A 1 86 ? -20.696 -3.187 22.858 1.00 85.31 86 GLY A CA 1
ATOM 625 C C . GLY A 1 86 ? -22.113 -2.720 23.199 1.00 85.31 86 GLY A C 1
ATOM 626 O O . GLY A 1 86 ? -22.296 -1.608 23.695 1.00 85.31 86 GLY A O 1
ATOM 627 N N . LEU A 1 87 ? -23.110 -3.572 22.949 1.00 73.94 87 LEU A N 1
ATOM 628 C CA . LEU A 1 87 ? -24.442 -3.407 23.532 1.00 73.94 87 LEU A CA 1
ATOM 629 C C . LEU A 1 87 ? -24.363 -3.891 24.985 1.00 73.94 87 LEU A C 1
ATOM 631 O O . LEU A 1 87 ? -23.983 -5.039 25.219 1.00 73.94 87 LEU A O 1
ATOM 635 N N . ALA A 1 88 ? -24.625 -2.982 25.924 1.00 62.81 88 ALA A N 1
ATOM 636 C CA . ALA A 1 88 ? -24.667 -3.260 27.358 1.00 62.81 88 ALA A CA 1
ATOM 637 C C . ALA A 1 88 ? -25.944 -4.013 27.750 1.00 62.81 88 ALA A C 1
ATOM 639 O O . ALA A 1 88 ? -26.996 -3.742 27.124 1.00 62.81 88 ALA A O 1
#

Secondary structure (DSSP, 8-state):
-----------------------------------TT--EEEEEEEEEEEEEEEEEETTEEEEEEEEEEEEEEEEEEEE---PPPPP-

Radius of gyration: 28.65 Å; chains: 1; bounding box: 60×57×71 Å